Protein AF-A0A954I491-F1 (afdb_monomer)

Foldseek 3Di:
DDDDDDPPDPPPVDPAWDFAADQAFPAQVVNQVVCVVSQEHEPDEAEDEDPDDWRGFHDKPPDGRDIDGRHHYIHTYTHFAAWFFAADCQQHFQVVSQVVCVVRQEHADAEAEDADDPDAWRHFHDKPPDGGDIDGGHHHIYTYTYHHD

Structure (mmCIF, N/CA/C/O backbone):
data_AF-A0A954I491-F1
#
_entry.id   AF-A0A954I491-F1
#
loop_
_atom_site.group_PDB
_atom_site.id
_atom_site.type_symbol
_atom_site.label_atom_id
_atom_site.label_alt_id
_atom_site.label_comp_id
_atom_site.label_asym_id
_atom_site.label_entity_id
_atom_site.label_seq_id
_atom_site.pdbx_PDB_ins_code
_atom_site.Cartn_x
_atom_site.Cartn_y
_atom_site.Cartn_z
_atom_site.occupancy
_atom_site.B_iso_or_equiv
_atom_site.auth_seq_id
_atom_site.auth_comp_id
_atom_site.auth_asym_id
_atom_site.auth_atom_id
_atom_site.pdbx_PDB_model_num
ATOM 1 N N . MET A 1 1 ? -55.798 1.515 35.510 1.00 40.25 1 MET A N 1
ATOM 2 C CA . MET A 1 1 ? -54.779 0.449 35.609 1.00 40.25 1 MET A CA 1
ATOM 3 C C . MET A 1 1 ? -53.613 0.846 34.719 1.00 40.25 1 MET A C 1
ATOM 5 O O . MET A 1 1 ? -53.797 0.901 33.513 1.00 40.25 1 MET A O 1
ATOM 9 N N . LEU A 1 2 ? -52.474 1.228 35.298 1.00 40.66 2 LEU A N 1
ATOM 10 C CA . LEU A 1 2 ? -51.248 1.532 34.554 1.00 40.66 2 LEU A CA 1
ATOM 11 C C . LEU A 1 2 ? -50.332 0.316 34.691 1.00 40.66 2 LEU A C 1
ATOM 13 O O . LEU A 1 2 ? -49.914 -0.018 35.796 1.00 40.66 2 LEU A O 1
ATOM 17 N N . THR A 1 3 ? -50.087 -0.387 33.590 1.00 41.22 3 THR A N 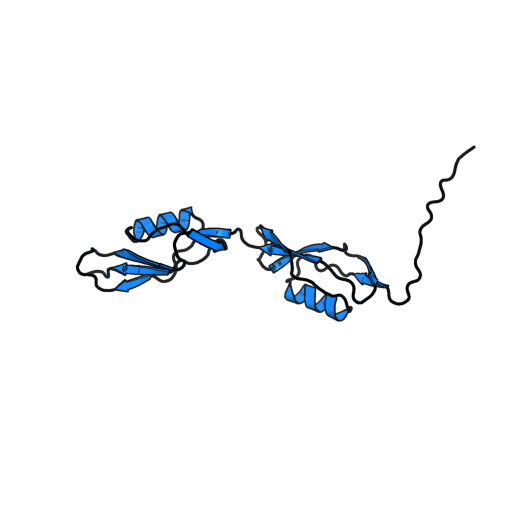1
ATOM 18 C CA . THR A 1 3 ? -49.202 -1.553 33.566 1.00 41.22 3 THR A CA 1
ATOM 19 C C . THR A 1 3 ?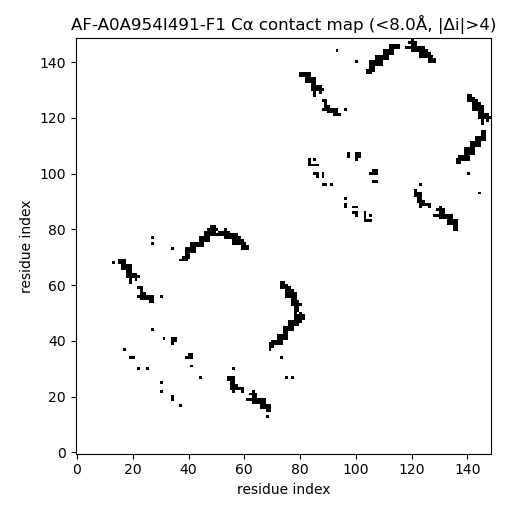 -47.762 -1.059 33.490 1.00 41.22 3 THR A C 1
ATOM 21 O O . THR A 1 3 ? -47.254 -0.762 32.410 1.00 41.22 3 THR A O 1
ATOM 24 N N . THR A 1 4 ? -47.104 -0.924 34.639 1.00 44.78 4 THR A N 1
ATOM 25 C CA . THR A 1 4 ? -45.669 -0.630 34.698 1.00 44.78 4 THR A CA 1
ATOM 26 C C . THR A 1 4 ? -44.910 -1.842 34.159 1.00 44.78 4 THR A C 1
ATOM 28 O O . THR A 1 4 ? -44.936 -2.915 34.757 1.00 44.78 4 THR A O 1
ATOM 31 N N . ARG A 1 5 ? -44.264 -1.705 32.995 1.00 48.00 5 ARG A N 1
ATOM 32 C CA . ARG A 1 5 ? -43.325 -2.713 32.486 1.00 48.00 5 ARG A CA 1
ATOM 33 C C . ARG A 1 5 ? -42.032 -2.599 33.285 1.00 48.00 5 ARG A C 1
ATOM 35 O O . ARG A 1 5 ? -41.300 -1.627 33.136 1.00 48.00 5 ARG A O 1
ATOM 42 N N . GLU A 1 6 ? -41.758 -3.587 34.127 1.00 43.59 6 GLU A N 1
ATOM 43 C CA . GLU A 1 6 ? -40.456 -3.731 34.770 1.00 43.59 6 GLU A CA 1
ATOM 44 C C . GLU A 1 6 ? -39.402 -4.056 33.701 1.00 43.59 6 GLU A C 1
ATOM 46 O O . GLU A 1 6 ? -39.371 -5.157 33.149 1.00 43.59 6 GLU A O 1
ATOM 51 N N . ILE A 1 7 ? -38.535 -3.093 33.379 1.00 49.25 7 ILE A N 1
ATOM 52 C CA . ILE A 1 7 ? -37.319 -3.365 32.608 1.00 49.25 7 ILE A CA 1
ATOM 53 C C . ILE A 1 7 ? -36.312 -3.940 33.598 1.00 49.25 7 ILE A C 1
ATOM 55 O O . ILE A 1 7 ? -35.699 -3.222 34.387 1.00 49.25 7 ILE A O 1
ATOM 59 N N . ARG A 1 8 ? -36.175 -5.265 33.585 1.00 35.72 8 ARG A N 1
ATOM 60 C CA . ARG A 1 8 ? -35.193 -5.984 34.392 1.00 35.72 8 ARG A CA 1
ATOM 61 C C . ARG A 1 8 ? -33.799 -5.715 33.814 1.00 35.72 8 ARG A C 1
ATOM 63 O O . ARG A 1 8 ? -33.362 -6.403 32.898 1.00 35.72 8 ARG A O 1
ATOM 70 N N . VAL A 1 9 ? -33.110 -4.698 34.330 1.00 43.19 9 VAL A N 1
ATOM 71 C CA . VAL A 1 9 ? -31.684 -4.490 34.047 1.00 43.19 9 VAL A CA 1
ATOM 72 C C . VAL A 1 9 ? -30.913 -5.527 34.856 1.00 43.19 9 VAL A C 1
ATOM 74 O O . VAL A 1 9 ? -30.790 -5.420 36.075 1.00 43.19 9 VAL A O 1
ATOM 77 N N . ILE A 1 10 ? -30.431 -6.570 34.183 1.00 44.16 10 ILE A N 1
ATOM 78 C CA . ILE A 1 10 ? -29.503 -7.529 34.778 1.00 44.16 10 ILE A CA 1
ATOM 79 C C . ILE A 1 10 ? -28.164 -6.802 34.919 1.00 44.16 10 ILE A C 1
ATOM 81 O O . ILE A 1 10 ? -27.384 -6.735 33.976 1.00 44.16 10 ILE A O 1
ATOM 85 N N . VAL A 1 11 ? -27.901 -6.217 36.088 1.00 47.41 11 VAL A N 1
ATOM 86 C CA . VAL A 1 11 ? -26.543 -5.792 36.442 1.00 47.41 11 VAL A CA 1
ATOM 87 C C . VAL A 1 11 ? -25.819 -7.044 36.917 1.00 47.41 11 VAL A C 1
ATOM 89 O O . VAL A 1 11 ? -25.878 -7.407 38.093 1.00 47.41 11 VAL A O 1
ATOM 92 N N . ALA A 1 12 ? -25.191 -7.752 35.979 1.00 46.38 12 ALA A N 1
ATOM 93 C CA . ALA A 1 12 ? -24.235 -8.788 36.323 1.00 46.38 12 ALA A CA 1
ATOM 94 C C . ALA A 1 12 ? -23.110 -8.122 37.122 1.00 46.38 12 ALA A C 1
ATOM 96 O O . ALA A 1 12 ? -22.360 -7.292 36.620 1.00 46.38 12 ALA A O 1
ATOM 97 N N . LYS A 1 13 ? -23.027 -8.446 38.410 1.00 46.84 13 LYS A N 1
ATOM 98 C CA . LYS A 1 13 ? -21.909 -8.073 39.273 1.00 46.84 13 LYS A CA 1
ATOM 99 C C . LYS A 1 13 ? -20.757 -9.047 38.981 1.00 46.84 13 LYS A C 1
ATOM 101 O O . LYS A 1 13 ? -20.456 -9.901 39.810 1.00 46.84 13 LYS A O 1
ATOM 106 N N . GLY A 1 14 ? -20.202 -8.977 37.767 1.00 46.84 14 GLY A N 1
ATOM 107 C CA . GLY A 1 14 ? -18.978 -9.674 37.368 1.00 46.84 14 GLY A CA 1
ATOM 108 C C . GLY A 1 14 ? -17.785 -8.945 37.974 1.00 46.84 14 GLY A C 1
ATOM 109 O O . GLY A 1 14 ? -17.709 -7.721 37.914 1.00 46.84 14 GLY A O 1
ATOM 110 N N . LYS A 1 15 ? -16.906 -9.661 38.669 1.00 50.00 15 LYS A N 1
ATOM 111 C CA . LYS A 1 15 ? -15.871 -9.062 39.520 1.00 50.00 15 LYS A CA 1
ATOM 112 C C . LYS A 1 15 ? -14.712 -8.404 38.760 1.00 50.00 15 LYS A C 1
ATOM 114 O O . LYS A 1 15 ? -13.922 -7.750 39.424 1.00 50.00 15 LYS A O 1
ATOM 119 N N . ASP A 1 16 ? -14.681 -8.469 37.428 1.00 67.19 16 ASP A N 1
ATOM 120 C CA . ASP A 1 16 ? -13.556 -8.004 36.603 1.00 67.19 16 ASP A CA 1
ATOM 121 C C . ASP A 1 16 ? -14.025 -7.344 35.284 1.00 67.19 16 ASP A C 1
ATOM 123 O O . ASP A 1 16 ? -13.369 -7.437 34.251 1.00 67.19 16 ASP A O 1
ATOM 127 N N . ASP A 1 17 ? -15.193 -6.688 35.291 1.00 78.12 17 ASP A N 1
ATOM 128 C CA . ASP A 1 17 ? -15.675 -5.930 34.129 1.00 78.12 17 ASP A CA 1
ATOM 129 C C . ASP A 1 17 ? -14.930 -4.589 34.016 1.00 78.12 17 ASP A C 1
ATOM 131 O O . ASP A 1 17 ? -15.177 -3.646 34.785 1.00 78.12 17 ASP A O 1
ATOM 135 N N . VAL A 1 18 ? -14.058 -4.479 33.016 1.00 86.06 18 VAL A N 1
ATOM 136 C CA . VAL A 1 18 ? -13.306 -3.262 32.702 1.00 86.06 18 VAL A CA 1
ATOM 137 C C . VAL A 1 18 ? -14.093 -2.420 31.696 1.00 86.06 18 VAL A C 1
ATOM 139 O O . VAL A 1 18 ? -14.777 -2.920 30.799 1.00 86.06 18 VAL A O 1
ATOM 142 N N . ARG A 1 19 ? -14.058 -1.097 31.875 1.00 89.00 19 ARG A N 1
ATOM 143 C CA . ARG A 1 19 ? -14.695 -0.158 30.947 1.00 89.00 19 ARG A CA 1
ATOM 144 C C . ARG A 1 19 ? -13.800 0.020 29.727 1.00 89.00 19 ARG A C 1
ATOM 146 O O . ARG A 1 19 ? -12.648 0.410 29.879 1.00 89.00 19 ARG A O 1
ATOM 153 N N . ILE A 1 20 ? -14.361 -0.176 28.540 1.00 89.62 20 ILE A N 1
ATOM 154 C CA . ILE A 1 20 ? -13.627 -0.007 27.287 1.00 89.62 20 ILE A CA 1
ATOM 155 C C . ILE A 1 20 ? -13.431 1.495 27.006 1.00 89.62 20 ILE A C 1
ATOM 157 O O . ILE A 1 20 ? -14.425 2.240 26.973 1.00 89.62 20 ILE A O 1
ATOM 161 N N . PRO A 1 21 ? -12.184 1.968 26.816 1.00 92.62 21 PRO A N 1
ATOM 162 C CA . PRO A 1 21 ? -11.903 3.349 26.448 1.00 92.62 21 PRO A CA 1
ATOM 163 C C . PRO A 1 21 ? -12.317 3.639 24.999 1.00 92.62 21 PRO A C 1
ATOM 165 O O . PRO A 1 21 ? -12.646 2.748 24.216 1.00 92.62 21 PRO A O 1
ATOM 168 N N . SER A 1 22 ? -12.324 4.919 24.632 1.00 95.19 22 SER A N 1
ATOM 169 C CA . SER A 1 22 ? -12.460 5.316 23.231 1.00 95.19 22 SER A CA 1
ATOM 170 C C . SER A 1 22 ? -11.081 5.358 22.584 1.00 95.19 22 SER A C 1
ATOM 172 O O . SER A 1 22 ? -10.269 6.212 22.941 1.00 95.19 22 SER A O 1
ATOM 174 N N . VAL A 1 23 ? -10.860 4.504 21.590 1.00 95.50 23 VAL A N 1
ATOM 175 C CA . VAL A 1 23 ? -9.648 4.489 20.757 1.00 95.50 23 VAL A CA 1
ATOM 176 C C . VAL A 1 23 ? -9.877 5.083 19.363 1.00 95.50 23 VAL A C 1
ATOM 178 O O . VAL A 1 23 ? -8.969 5.123 18.538 1.00 95.50 23 VAL A O 1
ATOM 181 N N . LEU A 1 24 ? -11.084 5.592 19.095 1.00 95.06 24 LEU A N 1
ATOM 182 C CA . LEU A 1 24 ? -11.424 6.263 17.838 1.00 95.06 24 LEU A CA 1
ATOM 183 C C . LEU A 1 24 ? -10.444 7.403 17.521 1.00 95.06 24 LEU A C 1
ATOM 185 O O . LEU A 1 24 ? -10.191 8.271 18.358 1.00 95.06 24 LEU A O 1
ATOM 189 N N . GLY A 1 25 ? -9.934 7.420 16.290 1.00 94.38 25 GLY A N 1
ATOM 190 C CA . GLY A 1 25 ? -8.987 8.426 15.811 1.00 94.38 25 GLY A CA 1
ATOM 191 C C . GLY A 1 25 ? -7.530 8.206 16.226 1.00 94.38 25 GLY A C 1
ATOM 192 O O . GLY A 1 25 ? -6.674 8.935 15.729 1.00 94.38 25 GLY A O 1
ATOM 193 N N . LYS A 1 26 ? -7.235 7.221 17.085 1.00 95.44 26 LYS A N 1
ATOM 194 C CA . LYS A 1 26 ? -5.858 6.804 17.389 1.00 95.44 26 LYS A CA 1
ATOM 195 C C . LYS A 1 26 ? -5.300 5.930 16.267 1.00 95.44 26 LYS A C 1
ATOM 197 O O . LYS A 1 26 ? -6.058 5.411 15.440 1.00 95.44 26 LYS A O 1
ATOM 202 N N . SER A 1 27 ? -3.981 5.764 16.234 1.00 96.06 27 SER A N 1
ATOM 203 C CA . SER A 1 27 ? -3.361 4.735 15.392 1.00 96.06 27 SER A CA 1
ATOM 204 C C . SER A 1 27 ? -3.702 3.334 15.915 1.00 96.06 27 SER A C 1
ATOM 206 O O . SER A 1 27 ? -3.971 3.164 17.105 1.00 96.06 27 SER A O 1
ATOM 208 N N . LEU A 1 28 ? -3.681 2.325 15.037 1.00 94.19 28 LEU A N 1
ATOM 209 C CA . LEU A 1 28 ? -3.863 0.925 15.431 1.00 94.19 28 LEU A CA 1
ATOM 210 C C . LEU A 1 28 ? -2.893 0.528 16.551 1.00 94.19 28 LEU A C 1
ATOM 212 O O . LEU A 1 28 ? -3.312 -0.084 17.520 1.00 94.19 28 LEU A O 1
ATOM 216 N N . GLU A 1 29 ? -1.624 0.925 16.452 1.00 95.06 29 GLU A N 1
ATOM 217 C CA . GLU A 1 29 ? -0.600 0.602 17.450 1.00 95.06 29 GLU A CA 1
ATOM 218 C C . GLU A 1 29 ? -0.932 1.185 18.834 1.00 95.06 29 GLU A C 1
ATOM 220 O O . GLU A 1 29 ? -0.916 0.469 19.834 1.00 95.06 29 GLU A O 1
ATOM 225 N N . GLU A 1 30 ? -1.291 2.471 18.900 1.00 95.31 30 GLU A N 1
ATOM 226 C CA . GLU A 1 30 ? -1.678 3.126 20.156 1.00 95.31 30 GLU A CA 1
ATOM 227 C C . GLU A 1 30 ? -2.971 2.541 20.735 1.00 95.31 30 GLU A C 1
ATOM 229 O O . GLU A 1 30 ? -3.074 2.351 21.947 1.00 95.31 30 GLU A O 1
ATOM 234 N N . ALA A 1 31 ? -3.955 2.266 19.873 1.00 94.69 31 ALA A N 1
ATOM 235 C CA . ALA A 1 31 ? -5.233 1.682 20.258 1.00 94.69 31 ALA A CA 1
ATOM 236 C C . ALA A 1 31 ? -5.060 0.272 20.831 1.00 94.69 31 ALA A C 1
ATOM 238 O O . ALA A 1 31 ? -5.605 -0.027 21.893 1.00 94.69 31 ALA A O 1
ATOM 239 N N . THR A 1 32 ? -4.282 -0.573 20.150 1.00 94.38 32 THR A N 1
ATOM 240 C CA . THR A 1 32 ? -3.976 -1.934 20.595 1.00 94.38 32 THR A CA 1
ATOM 241 C C . THR A 1 32 ? -3.267 -1.912 21.937 1.00 94.38 32 THR A C 1
ATOM 243 O O . THR A 1 32 ? -3.726 -2.563 22.869 1.00 94.38 32 THR A O 1
ATOM 246 N N . LYS A 1 33 ? -2.227 -1.085 22.081 1.00 95.88 33 LYS A N 1
ATOM 247 C CA . LYS A 1 33 ? -1.479 -0.976 23.335 1.00 95.88 33 LYS A CA 1
ATOM 248 C C . LYS A 1 33 ? -2.370 -0.596 24.524 1.00 95.88 33 LYS A C 1
ATOM 250 O O . LYS A 1 33 ? -2.280 -1.215 25.577 1.00 95.88 33 LYS A O 1
ATOM 255 N N . GLU A 1 34 ? -3.240 0.400 24.369 1.00 94.38 34 GLU A N 1
ATOM 256 C CA . GLU A 1 34 ? -4.133 0.840 25.451 1.00 94.38 34 GLU A CA 1
ATOM 257 C C . GLU A 1 34 ? -5.173 -0.226 25.831 1.00 94.38 34 GLU A C 1
ATOM 259 O O . GLU A 1 34 ? -5.526 -0.363 27.003 1.00 94.38 34 GLU A O 1
ATOM 264 N N . LEU A 1 35 ? -5.670 -0.987 24.853 1.00 92.56 35 LEU A N 1
ATOM 265 C CA . LEU A 1 35 ? -6.627 -2.067 25.092 1.00 92.56 35 LEU A CA 1
ATOM 266 C C . LEU A 1 35 ? -5.956 -3.271 25.769 1.00 92.56 35 LEU A C 1
ATOM 268 O O . LEU A 1 35 ? -6.500 -3.797 26.740 1.00 92.56 35 LEU A O 1
ATOM 272 N N . GLU A 1 36 ? -4.756 -3.645 25.330 1.00 93.31 36 GLU A N 1
ATOM 273 C CA . GLU A 1 36 ? -3.958 -4.721 25.928 1.00 93.31 36 GLU A CA 1
ATOM 274 C C . GLU A 1 36 ? -3.501 -4.388 27.358 1.00 93.31 36 GLU A C 1
ATOM 276 O O . GLU A 1 36 ? -3.519 -5.259 28.227 1.00 93.31 36 GLU A O 1
ATOM 281 N N . GLU A 1 37 ? -3.170 -3.124 27.656 1.00 92.75 37 GLU A N 1
ATOM 282 C CA . GLU A 1 37 ? -2.855 -2.661 29.022 1.00 92.75 37 GLU A CA 1
ATOM 283 C C . GLU A 1 37 ? -4.042 -2.819 29.990 1.00 92.75 37 GLU A C 1
ATOM 285 O O . GLU A 1 37 ? -3.854 -3.011 31.194 1.00 92.75 37 GLU A O 1
ATOM 290 N N . LEU A 1 38 ? -5.271 -2.778 29.468 1.00 89.19 38 LEU A N 1
ATOM 291 C CA . LEU A 1 38 ? -6.507 -3.054 30.207 1.00 89.19 38 LEU A CA 1
ATOM 292 C C . LEU A 1 38 ? -6.883 -4.545 30.205 1.00 89.19 38 LEU A C 1
ATOM 294 O O . LEU A 1 38 ? -7.888 -4.931 30.808 1.00 89.19 38 LEU A O 1
ATOM 298 N N . GLY A 1 39 ? -6.061 -5.374 29.558 1.00 90.00 39 GLY A N 1
ATOM 299 C CA . GLY A 1 39 ? -6.211 -6.815 29.437 1.00 90.00 39 GLY A CA 1
ATOM 300 C C . GLY A 1 39 ? -7.256 -7.248 28.414 1.00 90.00 39 GLY A C 1
ATOM 301 O O . GLY A 1 39 ? -7.785 -8.346 28.546 1.00 90.00 39 GLY A O 1
ATOM 302 N N . PHE A 1 40 ? -7.593 -6.411 27.433 1.00 92.19 40 PHE A N 1
ATOM 303 C CA . PHE A 1 40 ? -8.388 -6.819 26.272 1.00 92.19 40 PHE A CA 1
ATOM 304 C C . PHE A 1 40 ? -7.496 -7.390 25.171 1.00 92.19 40 PHE A C 1
ATOM 306 O O . PHE A 1 40 ? -6.330 -7.021 25.054 1.00 92.19 40 PHE A O 1
ATOM 313 N N . GLU A 1 41 ? -8.067 -8.250 24.336 1.00 92.94 41 GLU A N 1
ATOM 314 C CA . GLU A 1 41 ? -7.393 -8.769 23.148 1.00 92.94 41 GLU A CA 1
ATOM 315 C C . GLU A 1 41 ? -7.863 -7.993 21.914 1.00 92.94 41 GLU A C 1
ATOM 317 O O . GLU A 1 41 ? -9.043 -7.653 21.780 1.00 92.94 41 GLU A O 1
ATOM 322 N N . VAL A 1 42 ? -6.942 -7.678 21.005 1.00 93.38 42 VAL A N 1
ATOM 323 C CA . VAL A 1 42 ? -7.267 -6.984 19.754 1.00 93.38 42 VAL A CA 1
ATOM 324 C C . VAL A 1 42 ? -6.975 -7.927 18.590 1.00 93.38 42 VAL A C 1
ATOM 326 O O . VAL A 1 42 ? -5.812 -8.085 18.214 1.00 93.38 42 VAL A O 1
ATOM 329 N N . PRO A 1 43 ? -8.001 -8.585 18.015 1.00 93.56 43 PRO A N 1
ATOM 330 C CA . PRO A 1 43 ? -7.822 -9.402 16.821 1.00 93.56 43 PRO A CA 1
ATOM 331 C C . PRO A 1 43 ? -7.423 -8.540 15.613 1.00 93.56 43 PRO A C 1
ATOM 333 O O . PRO A 1 43 ? -7.423 -7.309 15.674 1.00 93.56 43 PRO A O 1
ATOM 336 N N . GLU A 1 44 ? -7.108 -9.192 14.489 1.00 93.38 44 GLU A N 1
ATOM 337 C CA . GLU A 1 44 ? -6.746 -8.504 13.245 1.00 93.38 44 GLU A CA 1
ATOM 338 C C . GLU A 1 44 ? -7.781 -7.426 12.880 1.00 93.38 44 GLU A C 1
ATOM 340 O O . GLU A 1 44 ? -8.986 -7.687 12.788 1.00 93.38 44 GLU A O 1
ATOM 345 N N . ALA A 1 45 ? -7.299 -6.193 12.710 1.00 93.75 45 ALA A N 1
ATOM 346 C CA . ALA A 1 45 ? -8.152 -5.052 12.430 1.00 93.75 45 ALA A CA 1
ATOM 347 C C . ALA A 1 45 ? -8.776 -5.163 11.036 1.00 93.75 45 ALA A C 1
ATOM 349 O O . ALA A 1 45 ? -8.135 -5.578 10.073 1.00 93.75 45 ALA A O 1
ATOM 350 N N . ILE A 1 46 ? -10.027 -4.728 10.919 1.00 95.00 46 ILE A N 1
ATOM 351 C CA . ILE A 1 46 ? -10.763 -4.750 9.658 1.00 95.00 46 ILE A CA 1
ATOM 352 C C . ILE A 1 46 ? -10.373 -3.497 8.859 1.00 95.00 46 ILE A C 1
ATOM 354 O O . ILE A 1 46 ? -10.659 -2.383 9.313 1.00 95.00 46 ILE A O 1
ATOM 358 N N . PRO A 1 47 ? -9.729 -3.628 7.686 1.00 92.94 47 PRO A N 1
ATOM 359 C CA . PRO A 1 47 ? -9.440 -2.482 6.839 1.00 92.94 47 PRO A CA 1
ATOM 360 C C . PRO A 1 47 ? -10.726 -1.970 6.186 1.00 92.94 47 PRO A C 1
ATOM 362 O O . PRO A 1 47 ? -11.555 -2.748 5.710 1.00 92.94 47 PRO A O 1
ATOM 365 N N . GLN A 1 48 ? -10.884 -0.651 6.149 1.00 93.12 48 GLN A N 1
ATOM 366 C CA . GLN A 1 48 ? -11.982 0.011 5.463 1.00 93.12 48 GLN A CA 1
ATOM 367 C C . GLN A 1 48 ? -11.482 1.248 4.720 1.00 93.12 48 GLN A C 1
ATOM 369 O O . GLN A 1 48 ? -10.857 2.138 5.305 1.00 93.12 48 GLN A O 1
ATOM 374 N N . ASP A 1 49 ? -11.848 1.330 3.441 1.00 91.06 49 ASP A N 1
ATOM 375 C CA . ASP A 1 49 ? -11.518 2.459 2.580 1.00 91.06 49 ASP A CA 1
ATOM 376 C C . ASP A 1 49 ? -11.972 3.782 3.205 1.00 91.06 49 ASP A C 1
ATOM 378 O O . ASP A 1 49 ? -13.133 3.968 3.590 1.00 91.06 49 ASP A O 1
ATOM 382 N N . SER A 1 50 ? -11.026 4.710 3.334 1.00 89.69 50 SER A N 1
ATOM 383 C CA . SER A 1 50 ? -11.255 6.006 3.959 1.00 89.69 50 SER A CA 1
ATOM 384 C C . SER A 1 50 ? -10.271 7.048 3.444 1.00 89.69 50 SER A C 1
ATOM 386 O O . SER A 1 50 ? -9.163 6.738 3.021 1.00 89.69 50 SER A O 1
ATOM 388 N N . ASN A 1 51 ? -10.672 8.316 3.518 1.00 84.94 51 ASN A N 1
ATOM 389 C CA . ASN A 1 51 ? -9.799 9.457 3.244 1.00 84.94 51 ASN A CA 1
ATOM 390 C C . ASN A 1 51 ? -8.958 9.877 4.465 1.00 84.94 51 ASN A C 1
ATOM 392 O O . ASN A 1 51 ? -8.231 10.868 4.397 1.00 84.94 51 ASN A O 1
ATOM 396 N N . LYS A 1 52 ? -9.093 9.176 5.597 1.00 88.38 52 LYS A N 1
ATOM 397 C CA . LYS A 1 52 ? -8.241 9.372 6.774 1.00 88.38 52 LYS A CA 1
ATOM 398 C C . LYS A 1 52 ? -6.887 8.692 6.583 1.00 88.38 52 LYS A C 1
ATOM 400 O O . LYS A 1 52 ? -6.740 7.793 5.762 1.00 88.38 52 LYS A O 1
ATOM 405 N N . THR A 1 53 ? -5.914 9.103 7.391 1.00 89.12 53 THR A N 1
ATOM 406 C CA . THR A 1 53 ? -4.584 8.492 7.427 1.00 89.12 53 THR A CA 1
ATOM 407 C C . THR A 1 53 ? -4.698 6.974 7.621 1.00 89.12 53 THR A C 1
ATOM 409 O O . THR A 1 53 ? -5.341 6.550 8.587 1.00 89.12 53 THR A O 1
ATOM 412 N N . PRO A 1 54 ? -4.092 6.152 6.749 1.00 91.06 54 PRO A N 1
ATOM 413 C CA . PRO A 1 54 ? -4.131 4.699 6.881 1.00 91.06 54 PRO A CA 1
ATOM 414 C C . PRO A 1 54 ? -3.647 4.223 8.254 1.00 91.06 54 PRO A C 1
ATOM 416 O O . PRO A 1 54 ? -2.737 4.810 8.834 1.00 91.06 54 PRO A O 1
ATOM 419 N N . GLY A 1 55 ? -4.283 3.181 8.788 1.00 92.75 55 GLY A N 1
ATOM 420 C CA . GLY A 1 55 ? -4.022 2.666 10.135 1.00 92.75 55 GLY A CA 1
ATOM 421 C C . GLY A 1 55 ? -4.713 3.441 11.263 1.00 92.75 55 GLY A C 1
ATOM 422 O O . GLY A 1 55 ? -4.575 3.064 12.422 1.00 92.75 55 GLY A O 1
ATOM 423 N N . THR A 1 56 ? -5.476 4.495 10.957 1.00 95.69 56 THR A N 1
ATOM 424 C CA . THR A 1 56 ? -6.277 5.227 11.956 1.00 95.69 56 THR A CA 1
ATOM 425 C C . THR A 1 56 ? -7.556 4.464 12.285 1.00 95.69 56 THR A C 1
ATOM 427 O O . THR A 1 56 ? -8.286 4.091 11.368 1.00 95.69 56 THR A O 1
ATOM 430 N N . VAL A 1 57 ? -7.892 4.301 13.565 1.00 96.56 57 VAL A N 1
ATOM 431 C CA . VAL A 1 57 ? -9.141 3.654 13.991 1.00 96.56 57 VAL A CA 1
ATOM 432 C C . VAL A 1 57 ? -10.351 4.505 13.593 1.00 96.56 57 VAL A C 1
ATOM 434 O O . VAL A 1 57 ? -10.518 5.645 14.038 1.00 96.56 57 VAL A O 1
ATOM 437 N N . LEU A 1 58 ? -11.204 3.932 12.748 1.00 95.81 58 LEU A N 1
ATOM 438 C CA . LEU A 1 58 ? -12.475 4.491 12.291 1.00 95.81 58 LEU A CA 1
ATOM 439 C C . LEU A 1 58 ? -13.632 4.079 13.185 1.00 95.81 58 LEU A C 1
ATOM 441 O O . LEU A 1 58 ? -14.521 4.890 13.443 1.00 95.81 58 LEU A O 1
ATOM 445 N N . ASP A 1 59 ? -13.617 2.823 13.623 1.00 96.31 59 ASP A N 1
ATOM 446 C CA . ASP A 1 59 ? -14.650 2.269 14.478 1.00 96.31 59 ASP A CA 1
ATOM 447 C C . ASP A 1 59 ? -14.074 1.252 15.460 1.00 96.31 59 ASP A C 1
ATOM 449 O O . ASP A 1 59 ? -13.043 0.627 15.207 1.00 96.31 59 ASP A O 1
ATOM 453 N N . GLN A 1 60 ? -14.778 1.082 16.572 1.00 95.31 60 GLN A N 1
ATOM 454 C CA . GLN A 1 60 ? -14.510 0.039 17.550 1.00 95.31 60 GLN A CA 1
ATOM 455 C C . GLN A 1 60 ? -15.807 -0.678 17.923 1.00 95.31 60 GLN A C 1
ATOM 457 O O . GLN A 1 60 ? -16.882 -0.063 18.010 1.00 95.31 60 GLN A O 1
ATOM 462 N N . ASP A 1 61 ? -15.682 -1.972 18.185 1.00 94.25 61 ASP A N 1
ATOM 463 C CA . ASP A 1 61 ? -16.738 -2.817 18.717 1.00 94.25 61 ASP A CA 1
ATOM 464 C C . ASP A 1 61 ? -16.144 -3.781 19.757 1.00 94.25 61 ASP A C 1
ATOM 466 O O . ASP A 1 61 ? -15.268 -4.571 19.402 1.00 94.25 61 ASP A O 1
ATOM 470 N N . PRO A 1 62 ? -16.574 -3.743 21.030 1.00 93.00 62 PRO A N 1
ATOM 471 C CA . PRO A 1 62 ? -17.684 -2.956 21.579 1.00 93.00 62 PRO A CA 1
ATOM 472 C C . PRO A 1 62 ? -17.487 -1.428 21.613 1.00 93.00 62 PRO A C 1
ATOM 474 O O . PRO A 1 62 ? -16.373 -0.899 21.682 1.00 93.00 62 PRO A O 1
ATOM 477 N N . LYS A 1 63 ? -18.608 -0.689 21.589 1.00 92.25 63 LYS A N 1
ATOM 478 C CA . LYS A 1 63 ? -18.608 0.787 21.600 1.00 92.25 63 LYS A CA 1
ATOM 479 C C . LYS A 1 63 ? -17.969 1.359 22.871 1.00 92.25 63 LYS A C 1
ATOM 481 O O . LYS A 1 63 ? -18.081 0.741 23.931 1.00 92.25 63 LYS A O 1
ATOM 486 N N . PRO A 1 64 ? -17.365 2.560 22.820 1.00 89.44 64 PRO A N 1
ATOM 487 C CA . PRO A 1 64 ? -16.735 3.163 23.990 1.00 89.44 64 PRO A CA 1
ATOM 488 C C . PRO A 1 64 ? -17.667 3.208 25.202 1.00 89.44 64 PRO A C 1
ATOM 490 O O . PRO A 1 64 ? -18.869 3.445 25.069 1.00 89.44 64 PRO A O 1
ATOM 493 N N . ASN A 1 65 ? -17.098 3.058 26.397 1.00 87.81 65 ASN A N 1
ATOM 494 C CA . ASN A 1 65 ? -17.795 3.050 27.688 1.00 87.81 65 ASN A CA 1
ATOM 495 C C . ASN A 1 65 ? -18.661 1.821 27.982 1.00 87.81 65 ASN A C 1
ATOM 497 O O . ASN A 1 65 ? -19.246 1.751 29.067 1.00 87.81 65 ASN A O 1
ATOM 501 N N . SER A 1 66 ? -18.728 0.858 27.065 1.00 88.69 66 SER A N 1
ATOM 502 C CA . SER A 1 66 ? -19.252 -0.466 27.385 1.00 88.69 66 SER A CA 1
ATOM 503 C C . SER A 1 66 ? -18.345 -1.173 28.400 1.00 88.69 66 SER A C 1
ATOM 505 O O . SER A 1 66 ? -17.190 -0.794 28.618 1.00 88.69 66 SER A O 1
ATOM 507 N N . ARG A 1 67 ? -18.918 -2.150 29.100 1.00 88.06 67 ARG A N 1
ATOM 508 C CA . ARG A 1 67 ? -18.232 -2.962 30.104 1.00 88.06 67 ARG A CA 1
ATOM 509 C C . ARG A 1 67 ? -18.092 -4.367 29.556 1.00 88.06 67 ARG A C 1
ATOM 511 O O . ARG A 1 67 ? -19.092 -4.940 29.133 1.00 88.06 67 ARG A O 1
ATOM 518 N N . MET A 1 68 ? -16.871 -4.876 29.571 1.00 86.69 68 MET A N 1
ATOM 519 C CA . MET A 1 68 ? -16.540 -6.221 29.122 1.00 86.69 68 MET A CA 1
ATOM 520 C C . MET A 1 68 ? -15.601 -6.858 30.135 1.00 86.69 68 MET A C 1
ATOM 522 O O . MET A 1 68 ? -14.839 -6.159 30.805 1.00 86.69 68 MET A O 1
ATOM 526 N N . ALA A 1 69 ? -15.654 -8.181 30.238 1.00 87.31 69 ALA A N 1
ATOM 527 C CA . ALA A 1 69 ? -14.698 -8.920 31.044 1.00 87.31 69 ALA A CA 1
ATOM 528 C C . ALA A 1 69 ? -13.288 -8.772 30.452 1.00 87.31 69 ALA A C 1
ATOM 530 O O . ALA A 1 69 ? -13.125 -8.752 29.227 1.00 87.31 69 ALA A O 1
ATOM 531 N N . THR A 1 70 ? -12.270 -8.708 3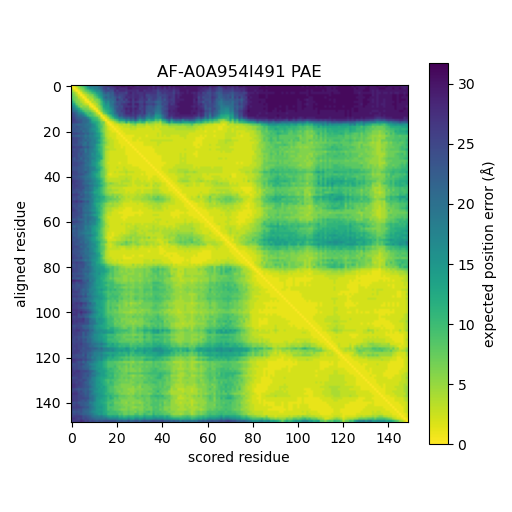1.306 1.00 84.12 70 THR A N 1
ATOM 532 C CA . THR A 1 70 ? -10.869 -8.839 30.880 1.00 84.12 70 THR A CA 1
ATOM 533 C C . THR A 1 70 ? -10.674 -10.120 30.053 1.00 84.12 70 THR A C 1
ATOM 535 O O . THR A 1 70 ? -11.290 -11.147 30.339 1.00 84.12 70 THR A O 1
ATOM 538 N N . GLY A 1 71 ? -9.842 -10.056 29.016 1.00 85.62 71 GLY A N 1
ATOM 539 C CA . GLY A 1 71 ? -9.613 -11.125 28.039 1.00 85.62 71 GLY A CA 1
ATOM 540 C C . GLY A 1 71 ? -10.655 -11.177 26.920 1.00 85.62 71 GLY A C 1
ATOM 541 O O . GLY A 1 71 ? -10.648 -12.108 26.126 1.00 85.62 71 GLY A O 1
ATOM 542 N N . SER A 1 72 ? -11.583 -10.216 26.865 1.00 90.00 72 SER A N 1
ATOM 543 C CA . SER A 1 72 ? -12.527 -10.111 25.747 1.00 90.00 72 SER A CA 1
ATOM 544 C C . SER A 1 72 ? -11.891 -9.438 24.533 1.00 90.00 72 SER A C 1
ATOM 546 O O . SER A 1 72 ? -11.086 -8.515 24.681 1.00 90.00 72 SER A O 1
ATOM 548 N N . ASP A 1 73 ? -12.360 -9.825 23.350 1.00 93.38 73 ASP A N 1
ATOM 549 C CA . ASP A 1 73 ? -11.950 -9.222 22.085 1.00 93.38 73 ASP A CA 1
ATOM 550 C C . ASP A 1 73 ? -12.568 -7.834 21.876 1.00 93.38 73 ASP A C 1
ATOM 552 O O . ASP A 1 73 ? -13.778 -7.633 22.049 1.00 93.38 73 ASP A O 1
ATOM 556 N N . VAL A 1 74 ? -11.752 -6.898 21.395 1.00 94.69 74 VAL A N 1
ATOM 557 C CA . VAL A 1 74 ? -12.193 -5.597 20.886 1.00 94.69 74 VAL A CA 1
ATOM 558 C C . VAL A 1 74 ? -11.812 -5.488 19.415 1.00 94.69 74 VAL A C 1
ATOM 560 O O . VAL A 1 74 ? -10.648 -5.346 19.050 1.00 94.69 74 VAL A O 1
ATOM 563 N N . LYS A 1 75 ? -12.820 -5.536 18.546 1.00 96.44 75 LYS A N 1
ATOM 564 C CA . LYS A 1 75 ? -12.653 -5.415 17.099 1.00 96.44 75 LYS A CA 1
ATOM 565 C C . LYS A 1 75 ? -12.471 -3.957 16.723 1.00 96.44 75 LYS A C 1
ATOM 567 O O . LYS A 1 75 ? -13.297 -3.108 17.064 1.00 96.44 75 LYS A O 1
ATOM 572 N N . LEU A 1 76 ? -11.423 -3.681 15.958 1.00 96.50 76 LEU A N 1
ATOM 573 C CA . LEU A 1 76 ? -11.143 -2.355 15.426 1.00 96.50 76 LEU A CA 1
ATOM 574 C C . LEU A 1 76 ? -11.336 -2.351 13.913 1.00 96.50 76 LEU A C 1
ATOM 576 O O . LEU A 1 76 ? -10.898 -3.261 13.213 1.00 96.50 76 LEU A O 1
ATOM 580 N N . THR A 1 77 ? -11.983 -1.304 13.413 1.00 96.38 77 THR A N 1
ATOM 581 C CA . THR A 1 77 ? -12.013 -0.979 11.985 1.00 96.38 77 THR A CA 1
ATOM 582 C C . THR A 1 77 ? -11.054 0.173 11.753 1.00 96.38 77 THR A C 1
ATOM 584 O O . THR A 1 77 ? -11.156 1.199 12.428 1.00 96.38 77 THR A O 1
ATOM 587 N N . ILE A 1 78 ? -10.131 0.025 10.810 1.00 96.12 78 ILE A N 1
ATOM 588 C CA . ILE A 1 78 ? -9.085 1.011 10.530 1.00 96.12 78 ILE A CA 1
ATOM 589 C C . ILE A 1 78 ? -9.218 1.578 9.122 1.00 96.12 78 ILE A C 1
ATOM 591 O O . ILE A 1 78 ? -9.718 0.927 8.210 1.00 96.12 78 ILE A O 1
ATOM 595 N N . ALA A 1 79 ? -8.730 2.799 8.940 1.00 95.12 79 ALA A N 1
ATOM 596 C CA . ALA A 1 79 ? -8.616 3.418 7.635 1.00 95.12 79 ALA A CA 1
ATOM 597 C C . ALA A 1 79 ? -7.607 2.648 6.780 1.00 95.12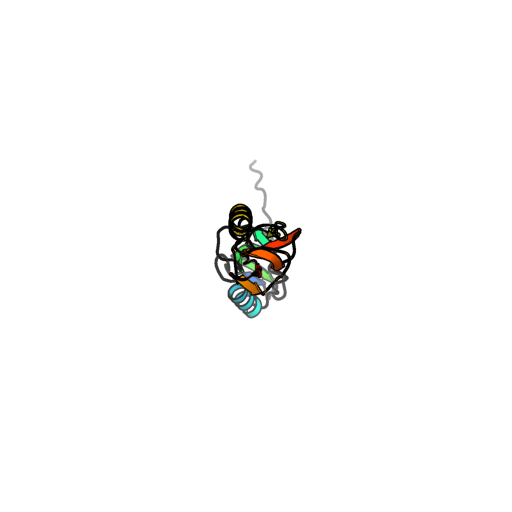 79 ALA A C 1
ATOM 599 O O . ALA A 1 79 ? -6.469 2.431 7.198 1.00 95.12 79 ALA A O 1
ATOM 600 N N . SER A 1 80 ? -8.010 2.286 5.570 1.00 92.75 80 SER A N 1
ATOM 601 C CA . SER A 1 80 ? -7.136 1.788 4.512 1.00 92.75 80 SER A CA 1
ATOM 602 C C . SER A 1 80 ? -7.276 2.651 3.263 1.00 92.75 80 SER A C 1
ATOM 604 O O . SER A 1 80 ? -8.277 3.344 3.069 1.00 92.75 80 SER A O 1
ATOM 606 N N . LEU A 1 81 ? -6.252 2.617 2.413 1.00 90.50 81 LEU A N 1
ATOM 607 C CA . LEU A 1 81 ? -6.349 3.166 1.064 1.00 90.50 81 LEU A CA 1
ATOM 608 C C . LEU A 1 81 ? -7.076 2.165 0.159 1.00 90.50 81 LEU A C 1
ATOM 610 O O . LEU A 1 81 ? -6.873 0.960 0.333 1.00 90.50 81 LEU A O 1
ATOM 614 N N . PRO A 1 82 ? -7.852 2.641 -0.832 1.00 88.38 82 PRO A N 1
ATOM 615 C CA . PRO A 1 82 ? -8.478 1.752 -1.797 1.00 88.38 82 PRO A CA 1
ATOM 616 C C . PRO A 1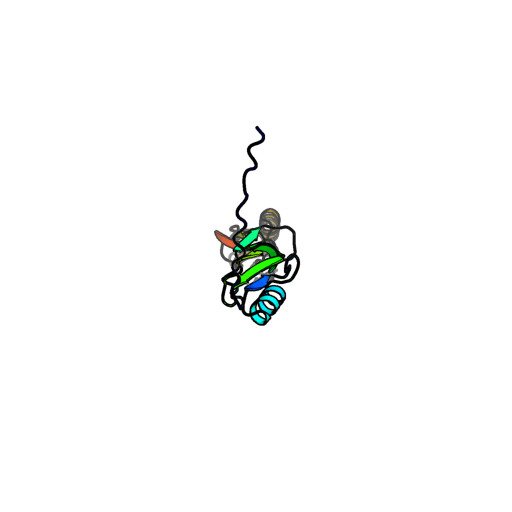 82 ? -7.411 0.995 -2.592 1.00 88.38 82 PRO A C 1
ATOM 618 O O . PRO A 1 82 ? -6.367 1.550 -2.945 1.00 88.38 82 PRO A O 1
ATOM 621 N N . MET A 1 83 ? -7.686 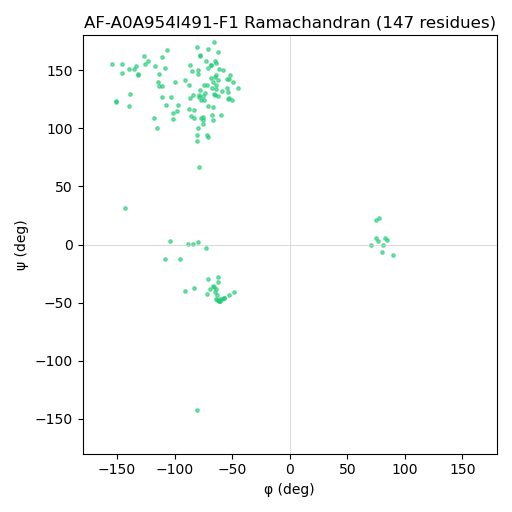-0.276 -2.879 1.00 90.44 83 MET A N 1
ATOM 622 C CA . MET A 1 83 ? -6.813 -1.133 -3.682 1.00 90.44 83 MET A CA 1
ATOM 623 C C . MET A 1 83 ? -7.129 -0.959 -5.170 1.00 90.44 83 MET A C 1
ATOM 625 O O . MET A 1 83 ? -8.271 -1.131 -5.597 1.00 90.44 83 MET A O 1
ATOM 629 N N . LEU A 1 84 ? -6.108 -0.648 -5.961 1.00 94.12 84 LEU A N 1
ATOM 630 C CA . LEU A 1 84 ? -6.173 -0.359 -7.389 1.00 94.12 84 LEU A CA 1
ATOM 631 C C . LEU A 1 84 ? -5.444 -1.443 -8.176 1.00 94.12 84 LEU A C 1
ATOM 633 O O . LEU A 1 84 ? -4.449 -2.000 -7.713 1.00 94.12 84 LEU A O 1
ATOM 637 N N . GLU A 1 85 ? -5.934 -1.734 -9.376 1.00 96.44 85 GLU A N 1
ATOM 638 C CA . GLU A 1 85 ? -5.269 -2.661 -10.286 1.00 96.44 85 GLU A CA 1
ATOM 639 C C . GLU A 1 85 ? -4.183 -1.934 -11.083 1.00 96.44 85 GLU A C 1
ATOM 641 O O . GLU A 1 85 ? -4.429 -0.890 -11.693 1.00 96.44 85 GLU A O 1
ATOM 646 N N . VAL A 1 86 ? -2.972 -2.488 -11.091 1.00 97.75 86 VAL A N 1
ATOM 647 C CA . VAL A 1 86 ? -1.835 -1.899 -11.796 1.00 97.75 86 VAL A CA 1
ATOM 648 C C . VAL A 1 86 ? -2.029 -2.050 -13.309 1.00 97.75 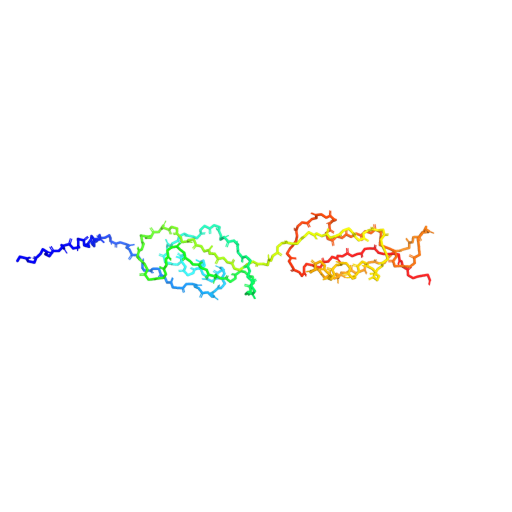86 VAL A C 1
ATOM 650 O O . VAL A 1 86 ? -2.073 -3.177 -13.817 1.00 97.75 86 VAL A O 1
ATOM 653 N N . PRO A 1 87 ? -2.092 -0.948 -14.081 1.00 97.75 87 PRO A N 1
ATOM 654 C CA . PRO A 1 87 ? -2.282 -1.026 -15.517 1.00 97.75 87 PRO A CA 1
ATOM 655 C C . PRO A 1 87 ? -1.028 -1.570 -16.209 1.00 97.75 87 PRO A C 1
ATOM 657 O O . PRO A 1 87 ? 0.112 -1.372 -15.775 1.00 97.75 87 PRO A O 1
ATOM 660 N N . LYS A 1 88 ? -1.232 -2.216 -17.359 1.00 98.12 88 LYS A N 1
ATOM 661 C CA . LYS A 1 88 ? -0.129 -2.644 -18.223 1.00 98.12 88 LYS A CA 1
ATOM 662 C C . LYS A 1 88 ? 0.458 -1.450 -18.975 1.00 98.12 88 LYS A C 1
ATOM 664 O O . LYS A 1 88 ? -0.128 -0.957 -19.944 1.00 98.12 88 LYS A O 1
ATOM 669 N N . VAL A 1 89 ? 1.648 -1.028 -18.563 1.00 97.88 89 VAL A N 1
ATOM 670 C CA . VAL A 1 89 ? 2.434 0.034 -19.205 1.00 97.88 89 VAL A CA 1
ATOM 671 C C . VAL A 1 89 ? 3.673 -0.479 -19.940 1.00 97.88 89 VAL A C 1
ATOM 673 O O . VAL A 1 89 ? 4.232 0.253 -20.757 1.00 97.88 89 VAL A O 1
ATOM 676 N N . THR A 1 90 ? 4.069 -1.739 -19.736 1.00 97.38 90 THR A N 1
ATOM 677 C CA . THR A 1 90 ? 5.059 -2.413 -20.592 1.00 97.38 90 THR A CA 1
ATOM 678 C C . THR A 1 90 ? 4.640 -2.367 -22.063 1.00 97.38 90 THR A C 1
ATOM 680 O O . THR A 1 90 ? 3.486 -2.645 -22.400 1.00 97.38 90 THR A O 1
ATOM 683 N N . GLY A 1 91 ? 5.588 -2.032 -22.943 1.00 96.81 91 GLY A N 1
ATOM 684 C CA . GLY A 1 91 ? 5.349 -1.858 -24.378 1.00 96.81 91 GLY A CA 1
ATOM 685 C C . GLY A 1 91 ? 4.833 -0.471 -24.780 1.00 96.81 91 GLY A C 1
ATOM 686 O O . GLY A 1 91 ? 4.518 -0.246 -25.946 1.00 96.81 91 GLY A O 1
ATOM 687 N N . LYS A 1 92 ? 4.726 0.470 -23.832 1.00 97.56 92 LYS A N 1
ATOM 688 C CA . LYS A 1 92 ? 4.385 1.878 -24.094 1.00 97.56 92 LYS A CA 1
ATOM 689 C C . LYS A 1 92 ? 5.616 2.766 -23.928 1.00 97.56 92 LYS A C 1
ATOM 691 O O . LYS A 1 92 ? 6.622 2.354 -23.362 1.00 97.56 92 LYS A O 1
ATOM 696 N N . TYR A 1 93 ? 5.522 4.014 -24.378 1.00 97.19 93 TYR A N 1
ATOM 697 C CA . TYR A 1 93 ? 6.539 5.030 -24.099 1.00 97.19 93 TYR A CA 1
ATOM 698 C C . TYR A 1 93 ? 6.297 5.714 -22.753 1.00 97.19 93 TYR A C 1
ATOM 700 O O . TYR A 1 93 ? 5.150 5.913 -22.351 1.00 97.19 93 TYR A O 1
ATOM 708 N N . LEU A 1 94 ? 7.379 6.145 -22.097 1.00 96.62 94 LEU A N 1
ATOM 709 C CA . LEU A 1 94 ? 7.400 6.711 -20.746 1.00 96.62 94 LEU A CA 1
ATOM 710 C C . LEU A 1 94 ? 6.345 7.801 -20.532 1.00 96.62 94 LEU A C 1
ATOM 712 O O . LEU A 1 94 ? 5.696 7.822 -19.493 1.00 96.62 94 LEU A O 1
ATOM 716 N N . ARG A 1 95 ? 6.132 8.686 -21.513 1.00 96.88 95 ARG A N 1
ATOM 717 C CA . ARG A 1 95 ? 5.100 9.729 -21.421 1.00 96.88 95 ARG A CA 1
ATOM 718 C C . ARG A 1 95 ? 3.693 9.138 -21.287 1.00 96.88 95 ARG A C 1
ATOM 720 O O . ARG A 1 95 ? 2.956 9.548 -20.403 1.00 96.88 95 ARG A O 1
ATOM 727 N N . SER A 1 96 ? 3.344 8.169 -22.133 1.00 97.44 96 SER A N 1
ATOM 728 C CA . SER A 1 96 ? 2.040 7.493 -22.087 1.00 97.44 96 SER A CA 1
ATOM 729 C C . SER A 1 96 ? 1.903 6.61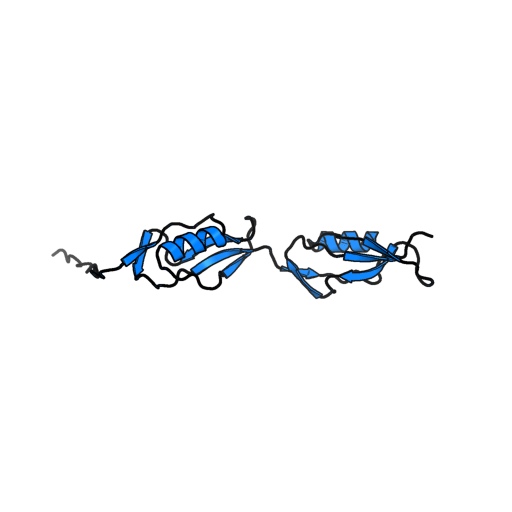2 -20.845 1.00 97.44 96 SER A C 1
ATOM 731 O O . SER A 1 96 ? 0.840 6.592 -20.234 1.00 97.44 96 SER A O 1
ATOM 733 N N . ALA A 1 97 ? 2.980 5.933 -20.439 1.00 97.50 97 ALA A N 1
ATOM 734 C CA . ALA A 1 97 ? 3.010 5.139 -19.215 1.00 97.50 97 ALA A CA 1
ATOM 735 C C . ALA A 1 97 ? 2.704 5.992 -17.975 1.00 97.50 97 ALA A C 1
ATOM 737 O O . ALA A 1 97 ? 1.848 5.620 -17.182 1.00 97.50 97 ALA A O 1
ATOM 738 N N . LYS A 1 98 ? 3.339 7.166 -17.851 1.00 97.75 98 LYS A N 1
ATOM 739 C CA . LYS A 1 98 ? 3.088 8.116 -16.757 1.00 97.75 98 LYS A CA 1
ATOM 740 C C . LYS A 1 98 ? 1.624 8.548 -16.685 1.00 97.75 98 LYS A C 1
ATOM 742 O O . LYS A 1 98 ? 1.047 8.528 -15.605 1.00 97.75 98 LYS A O 1
ATOM 747 N N . THR A 1 99 ? 1.025 8.899 -17.825 1.00 97.88 99 THR A N 1
ATOM 748 C CA . THR A 1 99 ? -0.392 9.285 -17.889 1.00 97.88 99 THR A CA 1
ATOM 749 C C . THR A 1 99 ? -1.305 8.156 -17.419 1.00 97.88 99 THR A C 1
ATOM 751 O O . THR A 1 99 ? -2.151 8.391 -16.569 1.00 97.88 99 THR A O 1
ATOM 754 N N . LEU A 1 100 ? -1.088 6.926 -17.895 1.00 97.38 100 LEU A N 1
ATOM 755 C CA . LEU A 1 100 ? -1.914 5.779 -17.503 1.00 97.38 100 LEU A CA 1
ATOM 756 C C . LEU A 1 100 ? -1.797 5.435 -16.017 1.00 97.38 100 LEU A C 1
ATOM 758 O O . LEU A 1 100 ? -2.794 5.077 -15.400 1.00 97.38 100 LEU A O 1
ATOM 762 N N . LEU A 1 101 ? -0.595 5.538 -15.443 1.00 97.62 101 LEU A N 1
ATOM 763 C CA . LEU A 1 101 ? -0.401 5.336 -14.006 1.00 97.62 101 LEU A CA 1
ATOM 764 C C . LEU A 1 101 ? -1.170 6.389 -13.205 1.00 97.62 101 LEU A C 1
ATOM 766 O O . LEU A 1 101 ? -1.930 6.035 -12.310 1.00 97.62 101 LEU A O 1
ATOM 770 N N . GLN A 1 102 ? -1.045 7.661 -13.586 1.00 96.75 102 GLN A N 1
ATOM 771 C CA . GLN A 1 102 ? -1.732 8.761 -12.913 1.00 96.75 102 GLN A CA 1
ATOM 772 C C . GLN A 1 102 ? -3.262 8.647 -13.015 1.00 96.75 102 GLN A C 1
ATOM 774 O O . GLN A 1 102 ? -3.959 8.842 -12.022 1.00 96.75 102 GLN A O 1
ATOM 779 N N . GLU A 1 103 ? -3.792 8.314 -14.195 1.00 96.19 103 GLU A N 1
ATOM 780 C CA . GLU A 1 103 ? -5.230 8.085 -14.410 1.00 96.19 103 GLU A CA 1
ATOM 781 C C . GLU A 1 103 ? -5.755 6.904 -13.587 1.00 96.19 103 GLU A C 1
ATOM 783 O O . GLU A 1 103 ? -6.892 6.935 -13.120 1.00 96.19 103 GLU A O 1
ATOM 788 N N . ALA A 1 104 ? -4.915 5.890 -13.365 1.00 94.81 104 ALA A N 1
ATOM 789 C CA . ALA A 1 104 ? -5.221 4.754 -12.508 1.00 94.81 104 ALA A CA 1
ATOM 790 C C . ALA A 1 104 ? -5.056 5.052 -11.007 1.00 94.81 104 ALA A C 1
ATOM 792 O O . ALA A 1 104 ? -5.246 4.140 -10.213 1.00 94.81 104 ALA A O 1
ATOM 793 N N . GLY A 1 105 ? -4.702 6.280 -10.599 1.00 94.81 105 GLY A N 1
ATOM 794 C CA . GLY A 1 105 ? -4.479 6.638 -9.191 1.00 94.81 105 GLY A CA 1
ATOM 795 C C . GLY A 1 105 ? -3.164 6.108 -8.605 1.00 94.81 105 GLY A C 1
ATOM 796 O O . GLY A 1 105 ? -3.042 5.973 -7.387 1.00 94.81 105 GLY A O 1
ATOM 797 N N . LEU A 1 106 ? -2.194 5.789 -9.464 1.00 96.94 106 LEU A N 1
ATOM 798 C CA . LEU A 1 106 ? -0.854 5.324 -9.112 1.00 96.94 106 LEU A CA 1
ATOM 799 C C . LEU A 1 106 ? 0.197 6.379 -9.454 1.00 96.94 106 LEU A C 1
ATOM 801 O O . LEU A 1 106 ? -0.011 7.262 -10.289 1.00 96.94 106 LEU A O 1
ATOM 805 N N . GLU A 1 107 ? 1.369 6.248 -8.847 1.00 96.75 107 GLU A N 1
ATOM 806 C CA . GLU A 1 107 ? 2.466 7.185 -9.047 1.00 96.75 107 GLU A CA 1
ATOM 807 C C . GLU A 1 107 ? 3.585 6.564 -9.879 1.00 96.75 107 GLU A C 1
ATOM 809 O O . GLU A 1 107 ? 3.795 5.351 -9.915 1.00 96.75 107 GLU A O 1
ATOM 814 N N . THR A 1 108 ? 4.328 7.407 -10.595 1.00 96.75 108 THR A N 1
ATOM 815 C CA . THR A 1 108 ? 5.542 6.944 -11.270 1.00 96.75 108 THR A CA 1
ATOM 816 C C . THR A 1 108 ? 6.696 6.998 -10.286 1.00 96.75 108 THR A C 1
ATOM 818 O O . THR A 1 108 ? 7.156 8.085 -9.946 1.00 96.75 108 THR A O 1
ATOM 821 N N . GLY A 1 109 ? 7.184 5.828 -9.886 1.00 96.31 109 GLY A N 1
ATOM 822 C CA . GLY A 1 109 ? 8.341 5.701 -9.010 1.00 96.31 109 GLY A CA 1
ATOM 823 C C . GLY A 1 109 ? 9.664 5.845 -9.759 1.00 96.31 109 GLY A C 1
ATOM 824 O O . GLY A 1 109 ? 9.827 6.608 -10.719 1.00 96.31 109 GLY A O 1
ATOM 825 N N . LYS A 1 110 ? 10.651 5.047 -9.343 1.00 97.38 110 LYS A N 1
ATOM 826 C CA . LYS A 1 110 ? 11.993 5.068 -9.933 1.00 97.38 110 LYS A CA 1
ATOM 827 C C . LYS A 1 110 ? 11.967 4.680 -11.416 1.00 97.38 110 LYS A C 1
ATOM 829 O O . LYS A 1 110 ? 11.510 3.602 -11.785 1.00 97.38 110 LYS A O 1
ATOM 834 N N . VAL A 1 111 ? 12.566 5.515 -12.266 1.00 97.69 111 VAL A N 1
ATOM 835 C CA . VAL A 1 111 ? 12.791 5.204 -13.687 1.00 97.69 111 VAL A CA 1
ATOM 836 C C . VAL A 1 111 ? 14.242 4.773 -13.889 1.00 97.69 111 VAL A C 1
ATOM 838 O O . VAL A 1 111 ? 15.164 5.586 -13.810 1.00 97.69 111 VAL A O 1
ATOM 841 N N . ARG A 1 112 ? 14.452 3.482 -14.141 1.00 97.81 112 ARG A N 1
ATOM 842 C CA . ARG A 1 112 ? 15.747 2.893 -14.502 1.00 97.81 112 ARG A CA 1
ATOM 843 C C . ARG A 1 112 ? 15.925 2.971 -16.013 1.00 97.81 112 ARG A C 1
ATOM 845 O O . ARG A 1 112 ? 14.981 2.702 -16.748 1.00 97.81 112 ARG A O 1
ATOM 852 N N . ARG A 1 113 ? 17.122 3.331 -16.465 1.00 97.44 113 ARG A N 1
ATOM 853 C CA . ARG A 1 113 ? 17.456 3.440 -17.888 1.00 97.44 113 ARG A CA 1
ATOM 854 C C . ARG A 1 113 ? 18.486 2.389 -18.264 1.00 97.44 113 ARG A C 1
ATOM 856 O O . ARG A 1 113 ? 19.425 2.179 -17.498 1.00 97.44 113 ARG A O 1
ATOM 863 N N . VAL A 1 114 ? 18.278 1.735 -19.399 1.00 96.69 114 VAL A N 1
ATOM 864 C CA . VAL A 1 114 ? 19.172 0.707 -19.942 1.00 96.69 114 VAL A CA 1
ATOM 865 C C . VAL A 1 114 ? 19.298 0.861 -21.451 1.00 96.69 114 VAL A C 1
ATOM 867 O O . VAL A 1 114 ? 18.360 1.307 -22.108 1.00 96.69 114 VAL A O 1
ATOM 870 N N . GLU A 1 115 ? 20.441 0.466 -21.995 1.00 95.50 115 GLU A N 1
ATOM 871 C CA . GLU A 1 115 ? 20.633 0.360 -23.441 1.00 95.50 115 GLU A CA 1
ATOM 872 C C . GLU A 1 115 ? 19.750 -0.752 -24.017 1.00 95.50 115 GLU A C 1
ATOM 874 O O . GLU A 1 115 ? 19.604 -1.820 -23.413 1.00 95.50 115 GLU A O 1
ATOM 879 N N . HIS A 1 116 ? 19.164 -0.516 -25.190 1.00 93.62 116 HIS A N 1
ATOM 880 C CA . HIS A 1 116 ? 18.375 -1.523 -25.894 1.00 93.62 116 HIS A CA 1
ATOM 881 C C . HIS A 1 116 ? 18.441 -1.299 -27.403 1.00 93.62 116 HIS A C 1
ATOM 883 O O . HIS A 1 116 ? 18.070 -0.239 -27.891 1.00 93.62 116 HIS A O 1
ATOM 889 N N . ALA A 1 117 ? 18.875 -2.312 -28.152 1.00 91.38 117 ALA A N 1
ATOM 890 C CA . ALA A 1 117 ? 19.140 -2.164 -29.583 1.00 91.38 117 ALA A CA 1
ATOM 891 C C . ALA A 1 117 ? 17.869 -1.998 -30.440 1.00 91.38 117 ALA A C 1
ATOM 893 O O . ALA A 1 117 ? 17.912 -1.375 -31.495 1.00 91.38 117 ALA A O 1
ATOM 894 N N . GLU A 1 118 ? 16.740 -2.568 -30.009 1.00 91.56 118 GLU A N 1
ATOM 895 C CA . GLU A 1 118 ? 15.536 -2.683 -30.855 1.00 91.56 118 GLU A CA 1
ATOM 896 C C . GLU A 1 118 ? 14.510 -1.560 -30.657 1.00 91.56 118 GLU A C 1
ATOM 898 O O . GLU A 1 118 ? 13.557 -1.432 -31.427 1.00 91.56 118 GLU A O 1
ATOM 903 N N . HIS A 1 119 ? 14.652 -0.763 -29.601 1.00 93.69 119 HIS A N 1
ATOM 904 C CA . HIS A 1 119 ? 13.628 0.193 -29.192 1.00 93.69 119 HIS A CA 1
ATOM 905 C C . HIS A 1 119 ? 14.248 1.562 -28.944 1.00 93.69 119 HIS A C 1
ATOM 907 O O . HIS A 1 119 ? 15.389 1.658 -28.517 1.00 93.69 119 HIS A O 1
ATOM 913 N N . GLY A 1 120 ? 13.489 2.621 -29.228 1.00 93.56 120 GLY A N 1
ATOM 914 C CA . GLY A 1 120 ? 13.938 3.997 -29.015 1.00 93.56 120 GLY A CA 1
ATOM 915 C C . GLY A 1 120 ? 13.813 4.457 -27.562 1.00 93.56 120 GLY A C 1
ATOM 916 O O . GLY A 1 120 ? 13.149 3.808 -26.747 1.00 93.56 120 GLY A O 1
ATOM 917 N N . GLU A 1 121 ? 14.404 5.618 -27.272 1.00 95.69 121 GLU A N 1
ATOM 918 C CA . GLU A 1 121 ? 14.404 6.255 -25.951 1.00 95.69 121 GLU A CA 1
ATOM 919 C C . GLU A 1 121 ? 13.020 6.235 -25.284 1.00 95.69 121 GLU A C 1
ATOM 921 O O . GLU A 1 121 ? 11.986 6.562 -25.877 1.00 95.69 121 GLU A O 1
ATOM 926 N N . GLY A 1 122 ? 13.006 5.877 -23.999 1.00 95.38 122 GLY A N 1
ATOM 927 C CA . GLY A 1 122 ? 11.812 5.957 -23.169 1.00 95.38 122 GLY A CA 1
ATOM 928 C C . GLY A 1 122 ? 10.798 4.840 -23.408 1.00 95.38 122 GLY A C 1
ATOM 929 O O . GLY A 1 122 ? 9.743 4.862 -22.774 1.00 95.38 122 GLY A O 1
ATOM 930 N N . TYR A 1 123 ? 11.081 3.862 -24.270 1.00 97.88 123 TYR A N 1
ATOM 931 C CA . TYR A 1 123 ? 10.255 2.663 -24.390 1.00 97.88 123 TYR A CA 1
ATOM 932 C C . TYR A 1 123 ? 10.319 1.830 -23.100 1.00 97.88 123 TYR A C 1
ATOM 934 O O . TYR A 1 123 ? 11.405 1.554 -22.592 1.00 97.88 123 TYR A O 1
ATOM 942 N N . VAL A 1 124 ? 9.165 1.450 -22.544 1.00 98.12 124 VAL A N 1
ATOM 943 C CA . VAL A 1 124 ? 9.061 0.710 -21.279 1.00 98.12 124 VAL A CA 1
ATOM 944 C C . VAL A 1 124 ? 9.263 -0.781 -21.524 1.00 98.12 124 VAL A C 1
ATOM 946 O O . VAL A 1 124 ? 8.382 -1.469 -22.046 1.00 98.12 124 VAL A O 1
ATOM 949 N N . LEU A 1 125 ? 10.410 -1.280 -21.070 1.00 97.75 125 LEU A N 1
ATOM 950 C CA . LEU A 1 125 ? 10.794 -2.691 -21.125 1.00 97.75 125 LEU A CA 1
ATOM 951 C C . LEU A 1 125 ? 10.209 -3.478 -19.950 1.00 97.75 125 LEU A C 1
ATOM 953 O O . LEU A 1 125 ? 9.804 -4.628 -20.101 1.00 97.75 125 LEU A O 1
ATOM 957 N N . ARG A 1 126 ? 10.152 -2.856 -18.767 1.00 97.81 126 ARG A N 1
ATOM 958 C CA . ARG A 1 126 ? 9.684 -3.502 -17.535 1.00 97.81 126 ARG A CA 1
ATOM 959 C C . ARG A 1 126 ? 8.943 -2.521 -16.638 1.00 97.81 126 ARG A C 1
ATOM 961 O O . ARG A 1 126 ? 9.313 -1.350 -16.574 1.00 97.81 126 ARG A O 1
ATOM 968 N N . GLN A 1 127 ? 7.965 -3.032 -15.904 1.00 98.25 127 GLN A N 1
ATOM 969 C CA . GLN A 1 127 ? 7.305 -2.346 -14.796 1.00 98.25 127 GLN A CA 1
ATOM 970 C C . GLN A 1 127 ? 7.367 -3.210 -13.532 1.00 98.25 127 GLN A C 1
ATOM 972 O O . GLN A 1 127 ? 7.502 -4.430 -13.635 1.00 98.25 127 GLN A O 1
ATOM 977 N N . GLU A 1 128 ? 7.289 -2.571 -12.373 1.00 97.50 128 GLU A N 1
ATOM 978 C CA . GLU A 1 128 ? 7.170 -3.200 -11.058 1.00 97.50 128 GLU A CA 1
ATOM 979 C C . GLU A 1 128 ? 6.403 -2.247 -10.129 1.00 97.50 128 GLU A C 1
ATOM 981 O O . GLU A 1 128 ? 6.877 -1.121 -9.964 1.00 97.50 128 GLU A O 1
ATOM 986 N N . PRO A 1 129 ? 5.275 -2.635 -9.513 1.00 97.69 129 PRO A N 1
ATOM 987 C CA . PRO A 1 129 ? 4.618 -3.950 -9.564 1.00 97.69 129 PRO A CA 1
ATOM 988 C C . PRO A 1 129 ? 4.123 -4.375 -10.960 1.00 97.69 129 PRO A C 1
ATOM 990 O O . PRO A 1 129 ? 4.093 -3.573 -11.907 1.00 97.69 129 PRO A O 1
ATOM 993 N N . ALA A 1 130 ? 3.803 -5.662 -11.113 1.00 97.50 130 ALA A N 1
ATOM 994 C CA . ALA A 1 130 ? 3.397 -6.244 -12.385 1.00 97.50 130 ALA A CA 1
ATOM 995 C C . ALA A 1 130 ? 1.982 -5.796 -12.779 1.00 97.50 130 ALA A C 1
ATOM 997 O O . ALA A 1 130 ? 1.175 -5.364 -11.960 1.00 97.50 130 ALA A O 1
ATOM 998 N N . ALA A 1 131 ? 1.674 -5.872 -14.072 1.00 97.62 131 ALA A N 1
ATOM 999 C CA . ALA A 1 131 ? 0.335 -5.548 -14.551 1.00 97.62 131 ALA A CA 1
ATOM 1000 C C . ALA A 1 131 ? -0.697 -6.539 -13.984 1.00 97.62 131 ALA A C 1
ATOM 1002 O O . ALA A 1 131 ? -0.474 -7.747 -14.0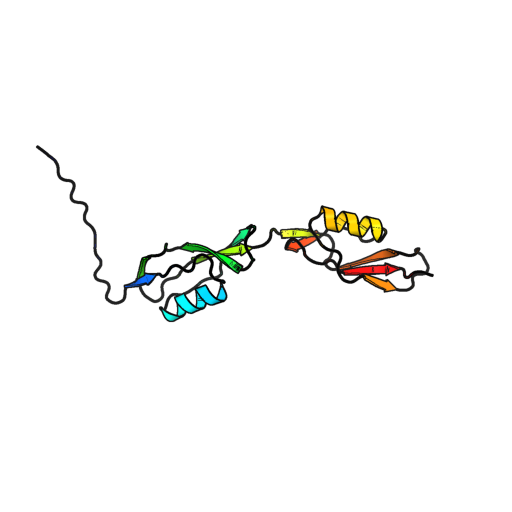48 1.00 97.62 131 ALA A O 1
ATOM 1003 N N . GLY A 1 132 ? -1.825 -6.025 -13.492 1.00 96.88 132 GLY A N 1
ATOM 1004 C CA . GLY A 1 132 ? -2.877 -6.811 -12.840 1.00 96.88 132 GLY A CA 1
ATOM 1005 C C . GLY A 1 132 ? -2.703 -6.975 -11.325 1.00 96.88 132 GLY A C 1
ATOM 1006 O O . GLY A 1 132 ? -3.630 -7.441 -10.660 1.00 96.88 132 GLY A O 1
ATOM 1007 N N . ASP A 1 133 ? -1.560 -6.573 -10.759 1.00 97.31 133 ASP A N 1
ATOM 1008 C CA . ASP A 1 133 ? -1.374 -6.582 -9.307 1.00 97.31 133 ASP A CA 1
ATOM 1009 C C . ASP A 1 133 ? -2.350 -5.609 -8.639 1.00 97.31 133 ASP A C 1
ATOM 1011 O O . ASP A 1 133 ? -2.659 -4.546 -9.181 1.00 97.31 133 ASP A O 1
ATOM 1015 N N . LYS A 1 134 ? -2.826 -5.957 -7.440 1.00 95.12 134 LYS A N 1
ATOM 1016 C CA . LYS A 1 134 ? -3.643 -5.061 -6.616 1.00 95.12 134 LYS A CA 1
ATOM 1017 C C . LYS A 1 134 ? -2.766 -4.360 -5.598 1.00 95.12 134 LYS A C 1
ATOM 1019 O O . LYS A 1 134 ? -2.165 -5.019 -4.751 1.00 95.12 134 LYS A O 1
ATOM 1024 N N . VAL A 1 135 ? -2.729 -3.036 -5.655 1.00 94.56 135 VAL A N 1
ATOM 1025 C CA . VAL A 1 135 ? -1.865 -2.210 -4.809 1.00 94.56 135 VAL A CA 1
ATOM 1026 C C . VAL A 1 135 ? -2.637 -1.036 -4.213 1.00 94.56 135 VAL A C 1
ATOM 1028 O O . VAL A 1 135 ? -3.615 -0.596 -4.813 1.00 94.56 135 VAL A O 1
ATOM 1031 N N . PRO A 1 136 ? -2.229 -0.495 -3.057 1.00 92.56 136 PRO A N 1
ATOM 1032 C CA . PRO A 1 136 ? -2.864 0.693 -2.496 1.00 92.56 136 PRO A CA 1
ATOM 1033 C C . PRO A 1 136 ? -2.821 1.896 -3.449 1.00 92.56 136 PRO A C 1
ATOM 1035 O O . PRO A 1 136 ? -1.869 2.058 -4.221 1.00 92.56 136 PRO A O 1
ATOM 1038 N N . PHE A 1 137 ? -3.812 2.781 -3.357 1.00 91.94 137 PHE A N 1
ATOM 1039 C CA . PHE A 1 137 ? -3.775 4.092 -4.009 1.00 91.94 137 PHE A CA 1
ATOM 1040 C C . PHE A 1 137 ? -2.458 4.828 -3.736 1.00 91.94 137 PHE A C 1
ATOM 1042 O O . PHE A 1 137 ? -1.932 4.786 -2.625 1.00 91.94 137 PHE A O 1
ATOM 1049 N N . GLY A 1 138 ? -1.930 5.504 -4.756 1.00 92.38 138 GLY A N 1
ATOM 1050 C CA . GLY A 1 138 ? -0.665 6.231 -4.665 1.00 92.38 138 GLY A CA 1
ATOM 1051 C C . GLY A 1 138 ? 0.579 5.338 -4.672 1.00 92.38 138 GLY A C 1
ATOM 1052 O O . GLY A 1 138 ? 1.683 5.847 -4.514 1.00 92.38 138 GLY A O 1
ATOM 1053 N N . THR A 1 139 ? 0.443 4.019 -4.866 1.00 96.00 139 THR A N 1
ATOM 1054 C CA . THR A 1 139 ? 1.616 3.140 -4.987 1.00 96.00 139 THR A CA 1
ATOM 1055 C C . THR A 1 139 ? 2.497 3.576 -6.156 1.00 96.00 139 THR A C 1
ATOM 1057 O O . THR A 1 139 ? 2.024 3.780 -7.278 1.00 96.00 139 THR A O 1
ATOM 1060 N N . GLU A 1 140 ? 3.799 3.674 -5.897 1.00 97.38 140 GLU A N 1
ATOM 1061 C CA . GLU A 1 140 ? 4.804 3.982 -6.904 1.00 97.38 140 GLU A CA 1
ATOM 1062 C C . GLU A 1 140 ? 5.126 2.765 -7.785 1.00 97.38 140 GLU A C 1
ATOM 1064 O O . GLU A 1 140 ? 5.581 1.724 -7.306 1.00 97.38 140 GLU A O 1
ATOM 1069 N N . VAL A 1 141 ? 4.991 2.926 -9.102 1.00 98.25 141 VAL A N 1
ATOM 1070 C CA . VAL A 1 141 ? 5.401 1.920 -10.088 1.00 98.25 141 VAL A CA 1
ATOM 1071 C C . VAL A 1 141 ? 6.779 2.274 -10.647 1.00 98.25 141 VAL A C 1
ATOM 1073 O O . VAL A 1 141 ? 6.972 3.287 -11.324 1.00 98.25 141 VAL A O 1
ATOM 1076 N N . THR A 1 142 ? 7.758 1.418 -10.370 1.00 98.31 142 THR A N 1
ATOM 1077 C CA . THR A 1 142 ? 9.111 1.479 -10.925 1.00 98.31 142 THR A CA 1
ATOM 1078 C C . THR A 1 142 ? 9.100 1.029 -12.382 1.00 98.31 142 THR A C 1
ATOM 1080 O O . THR A 1 142 ? 8.622 -0.055 -12.711 1.00 98.31 142 THR A O 1
ATOM 1083 N N . LEU A 1 143 ? 9.706 1.825 -13.262 1.00 98.31 143 LEU A N 1
ATOM 1084 C CA . LEU A 1 143 ? 9.800 1.528 -14.691 1.00 98.31 143 LEU A CA 1
ATOM 1085 C C . LEU A 1 143 ? 11.254 1.306 -15.096 1.00 98.31 143 LEU A C 1
ATOM 1087 O O . LEU A 1 143 ? 12.151 2.023 -14.660 1.00 98.31 143 LEU A O 1
ATOM 1091 N N . THR A 1 144 ? 11.494 0.325 -15.960 1.00 98.19 144 THR A N 1
ATOM 1092 C CA . THR A 1 144 ? 12.757 0.186 -16.693 1.00 98.19 144 THR A CA 1
ATOM 1093 C C . THR A 1 144 ? 12.501 0.556 -18.142 1.00 98.19 144 THR A C 1
ATOM 1095 O O . THR A 1 144 ? 11.653 -0.055 -18.794 1.00 98.19 144 THR A O 1
ATOM 1098 N N . VAL A 1 145 ? 13.208 1.572 -18.623 1.00 97.94 145 VAL A N 1
ATOM 1099 C CA . VAL A 1 145 ? 13.026 2.146 -19.955 1.00 97.94 145 VAL A CA 1
ATOM 1100 C C . VAL A 1 145 ? 14.334 2.188 -20.728 1.00 97.94 145 VAL A C 1
ATOM 1102 O O . VAL A 1 145 ? 15.412 2.123 -20.136 1.00 97.94 145 VAL A O 1
ATOM 1105 N N . VAL A 1 146 ? 14.235 2.341 -22.043 1.00 97.88 146 VAL A N 1
ATOM 1106 C CA . VAL A 1 146 ? 15.405 2.553 -22.898 1.00 97.88 146 VAL A CA 1
ATOM 1107 C C . VAL A 1 146 ? 16.035 3.921 -22.617 1.00 97.88 146 VAL A C 1
ATOM 1109 O O . VAL A 1 146 ? 15.320 4.921 -22.473 1.00 97.88 146 VAL A O 1
ATOM 1112 N N . ALA A 1 147 ? 17.359 3.950 -22.490 1.00 93.69 147 ALA A N 1
ATOM 1113 C CA . ALA A 1 147 ? 18.150 5.159 -22.293 1.00 93.69 147 ALA A CA 1
ATOM 1114 C C . ALA A 1 147 ? 18.073 6.115 -23.507 1.00 93.69 147 ALA A C 1
ATOM 1116 O O . ALA A 1 147 ? 17.750 5.681 -24.613 1.00 93.69 147 ALA A O 1
ATOM 1117 N N . PRO A 1 148 ? 18.311 7.424 -23.306 1.00 88.00 148 PRO A N 1
ATOM 1118 C CA . PRO A 1 148 ? 18.611 8.327 -24.413 1.00 88.00 148 PRO A CA 1
ATOM 1119 C C . PRO A 1 148 ? 19.926 7.910 -25.080 1.00 88.00 148 PRO A C 1
ATOM 1121 O O . PRO A 1 148 ? 20.884 7.598 -24.372 1.00 88.00 148 PRO A O 1
ATOM 1124 N N . ASN A 1 149 ? 19.948 7.931 -26.414 1.00 70.44 149 ASN A N 1
ATOM 1125 C CA . ASN A 1 149 ? 21.161 7.738 -27.217 1.00 70.44 149 ASN A CA 1
ATOM 1126 C C . ASN A 1 149 ? 22.070 8.973 -27.188 1.00 70.44 149 ASN A C 1
ATOM 1128 O O . ASN A 1 149 ? 21.531 10.099 -27.071 1.00 70.44 149 ASN A O 1
#

Secondary structure (DSSP, 8-state):
--------------TTEEEPPP-TTSBHHHHHHHHHHTT-B-PPPEEEE-SSPTTBEEEEESPTT-EEETT-B-EEEEEEPPEEEPP--TTSBHHHHHHHHHHTT-EEEEEEEE--SSS-TTBEEEEESPTT-EEETT-EEEEEEEPP-

pLDDT: mean 88.87, std 15.54, range [35.72, 98.31]

Solvent-accessible surface area (backbone atoms only — not comparable to full-atom values): 8408 Å² total; per-residue (Å²): 138,83,86,78,77,80,80,82,75,81,78,76,84,60,94,56,60,42,69,41,72,77,45,68,71,31,43,51,68,60,35,43,52,59,39,43,75,65,40,31,38,66,59,89,63,44,76,38,74,44,94,55,65,64,44,23,24,71,42,59,42,71,52,62,70,41,73,43,53,61,68,39,72,40,49,36,30,22,18,22,59,54,73,32,63,36,72,76,39,58,82,34,42,49,72,60,32,48,50,54,32,49,76,59,45,28,33,78,43,60,75,45,69,40,90,52,94,91,55,58,61,34,31,22,76,38,58,38,71,50,63,70,40,77,40,49,56,59,44,56,36,30,35,33,23,24,36,80,131

Nearest PDB structures (foldseek):
  5e12-assembly2_B  TM=5.488E-01  e=1.057E-08  Mycobacterium tuberculosis H37Rv
  3py9-assembly1_A  TM=5.426E-01  e=4.136E-08  Staphylococcus aureus subsp. aureus Mu50
  5e12-assembly1_A  TM=4.777E-01  e=2.426E-08  Mycobacterium tuberculosis H37Rv
  2kuf-assembly1_A  TM=5.168E-01  e=9.037E-07  Mycobacterium tuberculosis H37Rv
  2kui-assembly1_A  TM=5.382E-01  e=2.789E-06  Mycobacterium tuberculosis H37Rv

Sequence (149 aa):
MLTTREIRVIVAKGKDDVRIPSVLGKSLEEATKELEELGFEVPEAIPQDSNKTPGTVLDQDPKPNSRMATGSDVKLTIASLPMLEVPKVTGKYLRSAKTLLQEAGLETGKVRRVEHAEHGEGYVLRQEPAAGDKVPFGTEVTLTVVAPN

Mean predicted aligned error: 8.84 Å

Radius of gyration: 25.91 Å; Cα contacts (8 Å, |Δi|>4): 295; chains: 1; bounding box: 76×21×70 Å